Protein AF-A0A2G9TEL5-F1 (afdb_monomer_lite)

Secondary structure (DSSP, 8-state):
-HHHHHHHHHHTTTPPTT-HHHHHHHHHHHHHHHHHHHHHHHHH-HHHHHHHHHHHT-TTTS-HHHHHHHTHHHHTPPPPPHHHHHHHHHHHH---

pLDDT: mean 90.34, std 10.04, range [48.06, 98.25]

Foldseek 3Di:
DVVLVVQCCVQCPPPDPPDPSNVVSVLVSLLVSLVVLLVVLVVVDDVSLVVLCVQLVPPPPGPPSNNVSSCCSVVVPDDDDPVSVVVCCCVPVNDD

Sequence (96 aa):
VGNIVVDYKSSLRGLYDPSEEYNVAIKQCHKRSALRLLDLACANGGVFIKVGQHLSAMEYLIPEEYTSTLSVLTSKAPEATYDDVIYVVESQLGKK

Structure (mmCIF, N/CA/C/O backbone):
data_AF-A0A2G9TEL5-F1
#
_entry.id   AF-A0A2G9TEL5-F1
#
loop_
_atom_site.group_PDB
_atom_site.id
_atom_site.type_symbol
_atom_site.label_atom_id
_atom_site.label_alt_id
_atom_site.label_comp_id
_atom_site.label_asym_id
_atom_site.label_entity_id
_atom_site.label_seq_id
_atom_site.pdbx_PDB_ins_code
_atom_site.Cartn_x
_atom_site.Cartn_y
_atom_site.Cartn_z
_atom_site.occupancy
_atom_site.B_iso_or_equiv
_atom_site.auth_seq_id
_atom_site.auth_comp_id
_atom_site.auth_asym_id
_atom_site.auth_atom_id
_atom_site.pdbx_PDB_model_num
ATOM 1 N N . VAL A 1 1 ? -8.504 -5.926 -7.942 1.00 64.44 1 VAL A N 1
ATOM 2 C CA . VAL A 1 1 ? -7.248 -6.724 -7.958 1.00 64.44 1 VAL A CA 1
ATOM 3 C C . VAL A 1 1 ? -6.698 -6.940 -9.370 1.00 64.44 1 VAL A C 1
ATOM 5 O O . VAL A 1 1 ? -5.544 -6.599 -9.584 1.00 64.44 1 VAL A O 1
ATOM 8 N N . GLY A 1 2 ? -7.483 -7.413 -10.353 1.00 83.62 2 GLY A N 1
ATOM 9 C CA . GLY A 1 2 ? -6.991 -7.661 -11.727 1.00 83.62 2 GLY A CA 1
ATOM 10 C C . GLY A 1 2 ? -6.254 -6.480 -12.383 1.00 83.62 2 GLY A C 1
ATOM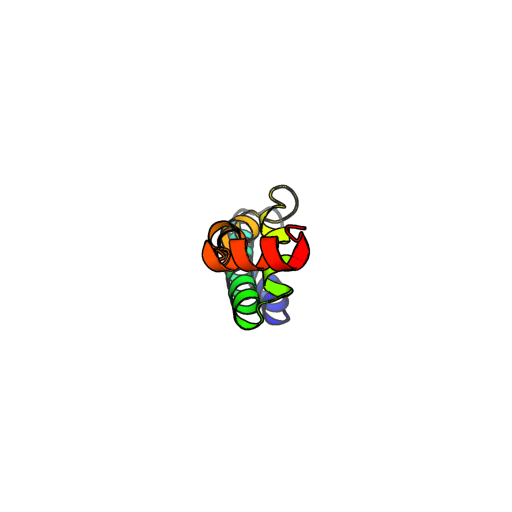 11 O O . GLY A 1 2 ? -5.187 -6.669 -12.959 1.00 83.62 2 GLY A O 1
ATOM 12 N N . ASN A 1 3 ? -6.745 -5.252 -12.188 1.00 87.12 3 ASN A N 1
ATOM 13 C CA . ASN A 1 3 ? -6.101 -4.039 -12.710 1.00 87.12 3 ASN A CA 1
ATOM 14 C C . ASN A 1 3 ? -4.696 -3.785 -12.138 1.00 87.12 3 ASN A C 1
ATOM 16 O O . ASN A 1 3 ? -3.864 -3.219 -12.833 1.00 87.12 3 ASN A O 1
ATOM 20 N N . ILE A 1 4 ? -4.413 -4.211 -10.899 1.00 91.25 4 ILE A N 1
ATOM 21 C CA . ILE A 1 4 ? -3.074 -4.086 -10.300 1.00 91.25 4 ILE A CA 1
ATOM 22 C C . ILE A 1 4 ? -2.106 -5.014 -11.034 1.0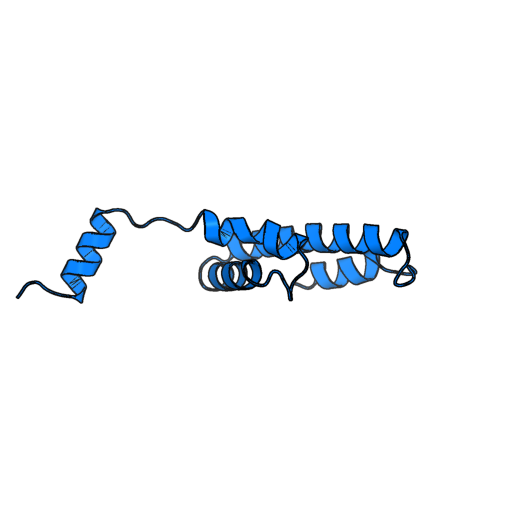0 91.25 4 ILE A C 1
ATOM 24 O O . ILE A 1 4 ? -1.057 -4.577 -11.490 1.00 91.25 4 ILE A O 1
ATOM 28 N N . VAL A 1 5 ? -2.488 -6.278 -11.228 1.00 92.88 5 VAL A N 1
ATOM 29 C CA . VAL A 1 5 ? -1.646 -7.266 -11.924 1.00 92.88 5 VAL A CA 1
ATOM 30 C C . VAL A 1 5 ? -1.343 -6.828 -13.358 1.00 92.88 5 VAL A C 1
ATOM 32 O O . VAL A 1 5 ? -0.210 -6.961 -13.818 1.00 92.88 5 VAL A O 1
ATOM 35 N N . VAL A 1 6 ? -2.344 -6.294 -14.064 1.00 95.06 6 VAL A N 1
ATOM 36 C CA . VAL A 1 6 ? -2.159 -5.761 -15.420 1.00 95.06 6 VAL A CA 1
ATOM 37 C C . VAL A 1 6 ? -1.205 -4.565 -15.417 1.00 95.06 6 VAL A C 1
ATOM 39 O O . VAL A 1 6 ? -0.316 -4.538 -16.261 1.00 95.06 6 VAL A O 1
ATOM 42 N N . ASP A 1 7 ? -1.327 -3.640 -14.458 1.00 95.31 7 ASP A N 1
ATOM 43 C CA . ASP A 1 7 ? -0.460 -2.454 -14.371 1.00 95.31 7 ASP A CA 1
ATOM 44 C C . ASP A 1 7 ? 1.015 -2.830 -14.184 1.00 95.31 7 ASP A C 1
ATOM 46 O O . ASP A 1 7 ? 1.873 -2.293 -14.878 1.00 95.31 7 ASP A O 1
ATOM 50 N N . TYR A 1 8 ? 1.321 -3.816 -13.334 1.00 95.81 8 TYR A N 1
ATOM 51 C CA . TYR A 1 8 ? 2.695 -4.318 -13.193 1.00 95.81 8 TYR A CA 1
ATOM 52 C C . TYR A 1 8 ? 3.206 -4.931 -14.495 1.00 95.81 8 TYR A C 1
ATOM 54 O O . TYR A 1 8 ? 4.305 -4.608 -14.944 1.00 95.81 8 TYR A O 1
ATOM 62 N N . LYS A 1 9 ? 2.397 -5.788 -15.130 1.00 94.88 9 LYS A N 1
ATOM 63 C CA . LYS A 1 9 ? 2.774 -6.432 -16.393 1.00 94.88 9 LYS A CA 1
ATOM 64 C C . LYS A 1 9 ? 3.027 -5.421 -17.502 1.00 94.88 9 LYS A C 1
ATOM 66 O O . LYS A 1 9 ? 3.935 -5.644 -18.290 1.00 94.88 9 LYS A O 1
ATOM 71 N N . SER A 1 10 ? 2.229 -4.358 -17.598 1.00 96.25 10 SER A N 1
ATOM 72 C CA . SER A 1 10 ? 2.409 -3.330 -18.624 1.00 96.25 10 SER A CA 1
ATOM 73 C C . SER A 1 10 ? 3.544 -2.369 -18.288 1.00 96.25 10 SER A C 1
ATOM 75 O O . SER A 1 10 ? 4.342 -2.068 -19.167 1.00 96.25 10 SER A O 1
ATOM 77 N N . SER A 1 11 ? 3.634 -1.913 -17.037 1.00 95.06 11 SER A N 1
ATOM 78 C CA . SER A 1 11 ? 4.595 -0.886 -16.611 1.00 95.06 11 SER A CA 1
ATOM 79 C C . SER A 1 11 ? 6.032 -1.383 -16.595 1.00 95.06 11 SER A C 1
ATOM 81 O O . SER A 1 11 ? 6.943 -0.599 -16.826 1.00 95.06 11 SER A O 1
ATOM 83 N N . LEU A 1 12 ? 6.238 -2.674 -16.332 1.00 96.31 12 LEU A N 1
ATOM 84 C CA . LEU A 1 12 ? 7.570 -3.277 -16.248 1.00 96.31 12 LEU A CA 1
ATOM 85 C C . LEU A 1 12 ? 7.952 -4.045 -17.519 1.00 96.31 12 LEU A C 1
ATOM 87 O O . LEU A 1 12 ? 9.000 -4.687 -17.577 1.00 96.31 12 LEU A O 1
ATOM 91 N N . ARG A 1 13 ? 7.100 -4.021 -18.553 1.00 95.94 13 ARG A N 1
ATOM 92 C CA . ARG A 1 13 ? 7.313 -4.817 -19.762 1.00 95.94 13 ARG A CA 1
ATOM 93 C C . ARG A 1 13 ? 8.573 -4.366 -20.494 1.00 95.94 13 ARG A C 1
ATOM 95 O O . ARG A 1 13 ? 8.637 -3.244 -20.981 1.00 95.94 13 ARG A O 1
ATOM 102 N N . GLY A 1 14 ? 9.517 -5.288 -20.662 1.00 94.81 14 GLY A N 1
ATOM 103 C CA . GLY A 1 14 ? 10.744 -5.034 -21.419 1.00 94.81 14 GLY A CA 1
ATOM 104 C C . GLY A 1 14 ? 11.776 -4.185 -20.675 1.00 94.81 14 GLY A C 1
ATOM 105 O O . GLY A 1 14 ? 12.776 -3.814 -21.279 1.00 94.81 14 GLY A O 1
ATOM 106 N N . LEU A 1 15 ? 11.555 -3.899 -19.389 1.00 95.25 15 LEU A N 1
ATOM 107 C CA . LEU A 1 15 ? 12.544 -3.265 -18.525 1.00 95.25 15 LEU A CA 1
ATOM 108 C C . LEU A 1 15 ? 13.408 -4.339 -17.855 1.00 95.25 15 LEU A C 1
ATOM 110 O O . LEU A 1 15 ? 12.915 -5.410 -17.498 1.00 95.25 15 LEU A O 1
ATOM 114 N N . TYR A 1 16 ? 14.699 -4.055 -17.702 1.00 92.31 16 TYR A N 1
ATOM 115 C CA . TYR A 1 16 ? 15.649 -4.950 -17.044 1.00 92.31 16 TYR A CA 1
ATOM 116 C C . TYR A 1 16 ? 15.716 -4.644 -15.545 1.00 92.31 16 TYR A C 1
ATOM 118 O O . TYR A 1 16 ? 15.828 -3.479 -15.173 1.00 92.31 16 TYR A O 1
ATOM 126 N N . ASP A 1 17 ? 15.675 -5.662 -14.690 1.00 90.25 17 ASP A N 1
ATOM 127 C CA . ASP A 1 17 ? 15.846 -5.518 -13.240 1.00 90.25 17 ASP A CA 1
ATOM 128 C C . ASP A 1 17 ? 17.300 -5.881 -12.854 1.00 90.25 17 ASP A C 1
ATOM 130 O O . ASP A 1 17 ? 17.710 -7.011 -13.151 1.00 90.25 17 ASP A O 1
ATOM 134 N N . PRO A 1 18 ? 18.109 -4.988 -12.234 1.00 85.50 18 PRO A N 1
ATOM 135 C CA . PRO A 1 18 ? 17.814 -3.606 -11.836 1.00 85.50 18 PRO A CA 1
ATOM 136 C C . PRO A 1 18 ? 18.413 -2.568 -12.810 1.00 85.50 18 PRO A C 1
ATOM 138 O O . PRO A 1 18 ? 19.622 -2.337 -12.828 1.00 85.50 18 PRO A O 1
ATOM 141 N N . SER A 1 19 ? 17.567 -1.908 -13.604 1.00 95.12 19 SER A N 1
ATOM 142 C CA . SER A 1 19 ? 17.890 -0.685 -14.367 1.00 95.12 19 SER A CA 1
ATOM 143 C C . SER A 1 19 ? 17.263 0.543 -13.707 1.00 95.12 19 SER A C 1
ATOM 145 O O . SER A 1 19 ? 16.298 0.424 -12.948 1.00 95.12 19 SER A O 1
ATOM 147 N N . GLU A 1 20 ? 17.783 1.736 -14.000 1.00 95.88 20 GLU A N 1
ATOM 148 C CA . GLU A 1 20 ? 17.215 2.980 -13.464 1.00 95.88 20 GLU A CA 1
ATOM 149 C C . GLU A 1 20 ? 15.776 3.184 -13.958 1.00 95.88 20 GLU A C 1
ATOM 151 O O . GLU A 1 20 ? 14.878 3.513 -13.183 1.00 95.88 20 GLU A O 1
ATOM 156 N N . GLU A 1 21 ? 15.516 2.878 -15.229 1.00 95.81 21 GLU A N 1
ATOM 157 C CA . GLU A 1 21 ? 14.186 2.935 -15.828 1.00 95.81 21 GLU A CA 1
ATOM 158 C C . GLU A 1 21 ? 13.215 1.969 -15.138 1.00 95.81 21 GLU A C 1
ATOM 160 O O . GLU A 1 21 ? 12.071 2.337 -14.858 1.00 95.81 21 GLU A O 1
ATOM 165 N N . TYR A 1 22 ? 13.671 0.753 -14.813 1.00 96.94 22 TYR A N 1
ATOM 166 C CA . TYR A 1 22 ? 12.888 -0.209 -14.037 1.00 96.94 22 TYR A CA 1
ATOM 167 C C . TYR A 1 22 ? 12.573 0.315 -12.638 1.00 96.94 22 TYR A C 1
ATOM 169 O O . TYR A 1 22 ? 11.416 0.270 -12.223 1.00 96.94 22 TYR A O 1
ATOM 177 N N . ASN A 1 23 ? 13.568 0.863 -11.936 1.00 96.31 23 ASN A N 1
ATOM 178 C CA . ASN A 1 23 ? 13.401 1.402 -10.587 1.00 96.31 23 ASN A CA 1
ATOM 179 C C . ASN A 1 23 ? 12.395 2.559 -10.549 1.00 96.31 23 ASN A C 1
ATOM 181 O O . ASN A 1 23 ? 11.558 2.638 -9.648 1.00 96.31 23 ASN A O 1
ATOM 185 N N . VAL A 1 24 ? 12.424 3.445 -11.543 1.00 96.69 24 VAL A N 1
ATOM 186 C CA . VAL A 1 24 ? 11.430 4.516 -11.660 1.00 96.69 24 VAL A CA 1
ATOM 187 C C . VAL A 1 24 ? 10.045 3.935 -11.958 1.00 96.69 24 VAL A C 1
ATOM 189 O O . VAL A 1 24 ? 9.066 4.289 -11.292 1.00 96.69 24 VAL A O 1
ATOM 192 N N . ALA A 1 25 ? 9.946 3.019 -12.924 1.00 97.38 25 ALA A N 1
ATOM 193 C CA . ALA A 1 25 ? 8.674 2.430 -13.333 1.00 97.38 25 ALA A CA 1
ATOM 194 C C . ALA A 1 25 ? 8.006 1.626 -12.205 1.00 97.38 25 ALA A C 1
ATOM 196 O O . ALA A 1 25 ? 6.792 1.739 -12.001 1.00 97.38 25 ALA A O 1
ATOM 197 N N . ILE A 1 26 ? 8.780 0.849 -11.441 1.00 97.25 26 ILE A N 1
ATOM 198 C CA . ILE A 1 26 ? 8.256 0.012 -10.360 1.00 97.25 26 ILE A CA 1
ATOM 199 C C . ILE A 1 26 ? 7.735 0.850 -9.193 1.00 97.25 26 ILE A C 1
ATOM 201 O O . ILE A 1 26 ? 6.613 0.603 -8.751 1.00 97.25 26 ILE A O 1
ATOM 205 N N . LYS A 1 27 ? 8.444 1.912 -8.783 1.00 97.44 27 LYS A N 1
ATOM 206 C CA . LYS A 1 27 ? 7.975 2.848 -7.744 1.00 97.44 27 LYS A CA 1
ATOM 207 C C . LYS A 1 27 ? 6.664 3.526 -8.138 1.00 97.44 27 LYS A C 1
ATOM 209 O O . LYS A 1 27 ? 5.699 3.562 -7.372 1.00 97.44 27 LYS A O 1
ATOM 214 N N . GLN A 1 28 ? 6.567 4.001 -9.381 1.00 97.75 28 GLN A N 1
ATOM 215 C CA . GLN A 1 28 ? 5.325 4.590 -9.891 1.00 97.75 28 GLN A CA 1
ATOM 216 C C . GLN A 1 28 ? 4.176 3.570 -9.934 1.00 97.75 28 GLN A C 1
ATOM 218 O O . GLN A 1 28 ? 3.037 3.896 -9.585 1.00 97.75 28 GLN A O 1
ATOM 223 N N . CYS A 1 29 ? 4.463 2.331 -10.342 1.00 97.81 29 CYS A N 1
ATOM 224 C CA . CYS A 1 29 ? 3.485 1.247 -10.370 1.00 97.81 29 CYS A CA 1
ATOM 225 C C . CYS A 1 29 ? 3.000 0.877 -8.959 1.00 97.81 29 CYS A C 1
ATOM 227 O O . CYS A 1 29 ? 1.791 0.726 -8.746 1.00 97.81 29 CYS A O 1
ATOM 229 N N . HIS A 1 30 ? 3.912 0.795 -7.983 1.00 97.81 30 HIS A N 1
ATOM 230 C CA . HIS A 1 30 ? 3.584 0.609 -6.571 1.00 97.81 30 HIS A CA 1
ATOM 231 C C . HIS A 1 30 ? 2.645 1.709 -6.083 1.00 97.81 30 HIS A C 1
ATOM 233 O O . HIS A 1 30 ? 1.569 1.402 -5.573 1.00 97.81 30 HIS A O 1
ATOM 239 N N . LYS A 1 31 ? 2.976 2.984 -6.330 1.00 98.25 31 LYS A N 1
ATOM 240 C CA . LYS A 1 31 ? 2.155 4.116 -5.879 1.00 98.25 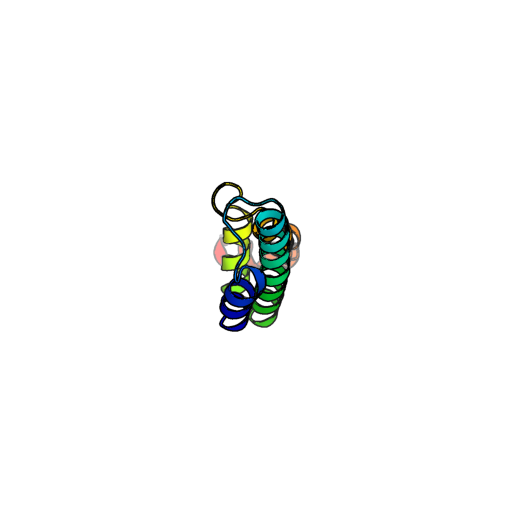31 LYS A CA 1
ATOM 241 C C . LYS A 1 31 ? 0.736 4.088 -6.442 1.00 98.25 31 LYS A C 1
ATOM 243 O O . LYS A 1 31 ? -0.226 4.226 -5.686 1.00 98.25 31 LYS A O 1
ATOM 248 N N . ARG A 1 32 ? 0.574 3.873 -7.753 1.00 98.00 32 ARG A N 1
ATOM 249 C CA . ARG A 1 32 ? -0.763 3.771 -8.374 1.00 98.00 32 ARG A CA 1
ATOM 250 C C . ARG A 1 32 ? -1.554 2.588 -7.829 1.00 98.00 32 ARG A C 1
ATOM 252 O O . ARG A 1 32 ? -2.758 2.692 -7.609 1.00 98.00 32 ARG A O 1
ATOM 259 N N . SER A 1 33 ? -0.888 1.459 -7.620 1.00 97.75 33 SER A N 1
ATOM 260 C CA . SER A 1 33 ? -1.532 0.248 -7.117 1.00 97.75 33 SER A CA 1
ATOM 261 C C . SER A 1 33 ? -1.935 0.376 -5.646 1.00 97.75 33 SER A C 1
ATOM 263 O O . SER A 1 33 ? -3.025 -0.065 -5.285 1.00 97.75 33 SER A O 1
ATOM 265 N N . ALA A 1 34 ? -1.126 1.056 -4.833 1.00 97.31 34 ALA A N 1
ATOM 266 C CA . ALA A 1 34 ? -1.440 1.393 -3.451 1.00 97.31 34 ALA A CA 1
ATOM 267 C C . ALA A 1 34 ? -2.676 2.296 -3.340 1.00 97.31 34 ALA A C 1
ATOM 269 O O . ALA A 1 34 ? -3.555 2.025 -2.528 1.00 97.31 34 ALA A O 1
ATOM 270 N N . LEU A 1 35 ? -2.790 3.316 -4.201 1.00 97.31 35 LEU A N 1
ATOM 271 C CA . LEU A 1 35 ? -3.973 4.183 -4.260 1.00 97.31 35 LEU A CA 1
ATOM 272 C C . LEU A 1 35 ? -5.238 3.395 -4.626 1.00 97.31 35 LEU A C 1
ATOM 274 O O . LEU A 1 35 ? -6.249 3.499 -3.943 1.00 97.31 35 LEU A O 1
ATOM 278 N N . ARG A 1 36 ? -5.168 2.518 -5.635 1.00 96.75 36 ARG A N 1
ATOM 279 C CA . ARG A 1 36 ? -6.308 1.653 -5.995 1.00 96.75 36 ARG A CA 1
ATOM 280 C C . ARG A 1 36 ? -6.702 0.700 -4.867 1.00 96.75 36 ARG A C 1
ATOM 282 O O . ARG A 1 36 ? -7.879 0.376 -4.724 1.00 96.75 36 ARG A O 1
ATOM 289 N N . LEU A 1 37 ? -5.725 0.193 -4.115 1.00 95.56 37 LEU A N 1
ATOM 290 C CA . LEU A 1 37 ? -5.986 -0.670 -2.966 1.00 95.56 37 LEU A CA 1
ATOM 291 C C . LEU A 1 37 ? -6.641 0.113 -1.824 1.00 95.56 37 LEU A C 1
ATOM 293 O O . LEU A 1 37 ? -7.578 -0.399 -1.220 1.00 95.56 37 LEU A O 1
ATOM 297 N N . LEU A 1 38 ? -6.194 1.346 -1.576 1.00 95.69 38 LEU A N 1
ATOM 298 C CA . LEU A 1 38 ? -6.824 2.263 -0.631 1.00 95.69 38 LEU A CA 1
ATOM 299 C C . LEU A 1 38 ? -8.285 2.530 -1.013 1.00 95.69 38 LEU A C 1
ATOM 301 O O . LEU A 1 38 ? -9.165 2.327 -0.183 1.00 95.69 38 LEU A O 1
ATOM 305 N N . ASP A 1 39 ? -8.555 2.897 -2.268 1.00 95.50 39 ASP A N 1
ATOM 306 C CA . ASP A 1 39 ? -9.918 3.146 -2.755 1.00 95.50 39 ASP A CA 1
ATOM 307 C C . ASP A 1 39 ? -10.811 1.913 -2.578 1.00 95.50 39 ASP A C 1
ATOM 309 O O . ASP A 1 39 ? -11.946 2.012 -2.112 1.00 95.50 39 ASP A O 1
ATOM 313 N N . LEU A 1 40 ? -10.281 0.728 -2.897 1.00 94.06 40 LEU A N 1
ATOM 314 C CA . LEU A 1 40 ? -10.986 -0.535 -2.701 1.00 94.06 40 LEU A CA 1
ATOM 315 C C . LEU A 1 40 ? -11.257 -0.800 -1.216 1.00 94.06 40 LEU A C 1
ATOM 317 O O . LEU A 1 40 ? -12.354 -1.238 -0.871 1.00 94.06 40 LEU A O 1
ATOM 321 N N . ALA A 1 41 ? -10.294 -0.526 -0.336 1.00 94.44 41 ALA A N 1
ATOM 322 C CA . ALA A 1 41 ? -10.473 -0.697 1.099 1.00 94.44 41 ALA A CA 1
ATOM 323 C C . ALA A 1 41 ? -11.528 0.258 1.666 1.00 94.44 41 ALA A C 1
ATOM 325 O O . ALA A 1 41 ? -12.407 -0.181 2.406 1.00 94.44 41 ALA A O 1
ATOM 326 N N . CYS A 1 42 ? -11.498 1.528 1.262 1.00 92.81 42 CYS A N 1
ATOM 327 C CA . CYS A 1 42 ? -12.491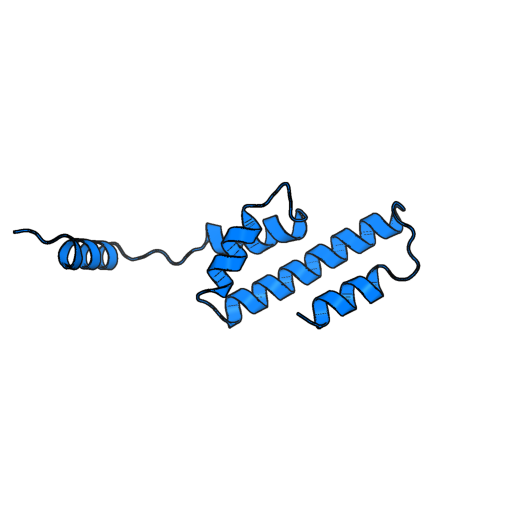 2.533 1.633 1.00 92.81 42 CYS A CA 1
ATOM 328 C C . CYS A 1 42 ? -13.893 2.174 1.127 1.00 92.81 42 CYS A C 1
ATOM 330 O O . CYS A 1 42 ? -14.851 2.247 1.889 1.00 92.81 42 CYS A O 1
ATOM 332 N N . ALA A 1 43 ? -14.015 1.735 -0.128 1.00 93.81 43 ALA A N 1
ATOM 333 C CA . ALA A 1 43 ? -15.303 1.387 -0.725 1.00 93.81 43 ALA A CA 1
ATOM 334 C C . ALA A 1 43 ? -15.961 0.157 -0.076 1.00 93.81 43 ALA A C 1
ATOM 336 O O . ALA A 1 43 ? -17.185 0.087 -0.012 1.00 93.81 43 ALA A O 1
ATOM 337 N N . ASN A 1 44 ? -15.170 -0.814 0.397 1.00 93.06 44 ASN A N 1
ATOM 338 C CA . ASN A 1 44 ? -15.695 -2.036 1.019 1.00 93.06 44 ASN A CA 1
ATOM 339 C C . ASN A 1 44 ? -15.784 -1.954 2.553 1.00 93.06 44 ASN A C 1
ATOM 341 O O . ASN A 1 44 ? -16.539 -2.712 3.161 1.00 93.06 44 ASN A O 1
ATOM 345 N N . GLY A 1 45 ? -15.029 -1.056 3.192 1.00 91.75 45 GLY A N 1
ATOM 346 C CA . GLY A 1 45 ? -15.043 -0.880 4.641 1.00 91.75 45 GLY A CA 1
ATOM 347 C C . GLY A 1 45 ? -14.619 -2.136 5.420 1.00 91.75 45 GLY A C 1
ATOM 348 O O . GLY A 1 45 ? -13.963 -3.046 4.904 1.00 91.75 45 GLY A O 1
ATOM 349 N N . GLY A 1 46 ? -14.993 -2.185 6.702 1.00 92.12 46 GLY A N 1
ATOM 350 C CA . GLY A 1 46 ? -14.917 -3.386 7.542 1.00 92.12 46 GLY A CA 1
ATOM 351 C C . GLY A 1 46 ? -13.565 -4.108 7.504 1.00 92.12 46 GLY A C 1
ATOM 352 O O . GLY A 1 46 ? -12.527 -3.549 7.858 1.00 92.12 46 GLY A O 1
ATOM 353 N N . VAL A 1 47 ? -13.578 -5.377 7.086 1.00 94.12 47 VAL A N 1
ATOM 354 C CA . VAL A 1 47 ? -12.372 -6.223 7.011 1.00 94.12 47 VAL A CA 1
ATOM 355 C C . VAL A 1 47 ? -11.310 -5.635 6.079 1.00 94.12 47 VAL A C 1
ATOM 357 O O . VAL A 1 47 ? -10.124 -5.762 6.368 1.00 94.12 47 VAL A O 1
ATOM 360 N N . PHE A 1 48 ? -11.693 -4.946 5.004 1.00 94.00 48 PHE A N 1
ATOM 361 C CA . PHE A 1 48 ? -10.724 -4.385 4.065 1.00 94.00 48 PHE A CA 1
ATOM 362 C C . PHE A 1 48 ? -9.933 -3.222 4.668 1.00 94.00 48 PHE A C 1
ATOM 364 O O . PHE A 1 48 ? -8.734 -3.112 4.417 1.00 94.00 48 PHE A O 1
ATOM 371 N N . ILE A 1 49 ? -10.565 -2.413 5.525 1.00 93.81 49 ILE A N 1
ATOM 372 C CA . ILE A 1 49 ? -9.870 -1.376 6.300 1.00 93.81 49 ILE A CA 1
ATOM 373 C C . ILE A 1 49 ? -8.835 -2.026 7.219 1.00 93.81 49 ILE A C 1
ATOM 375 O O . ILE A 1 49 ? -7.684 -1.603 7.228 1.00 93.81 49 ILE A O 1
ATOM 379 N N . LYS A 1 50 ? -9.199 -3.111 7.915 1.00 93.00 50 LYS A N 1
ATOM 380 C CA . LYS A 1 50 ? -8.280 -3.845 8.806 1.00 93.00 50 LYS A CA 1
ATOM 381 C C . LYS A 1 50 ? -7.084 -4.435 8.059 1.00 93.00 50 LYS A C 1
ATOM 383 O O . LYS A 1 50 ? -5.956 -4.353 8.535 1.00 93.00 50 LYS A O 1
ATOM 388 N N . VAL A 1 51 ? -7.316 -5.007 6.876 1.00 94.56 51 VAL A N 1
ATOM 389 C CA . VAL A 1 51 ? -6.232 -5.503 6.016 1.00 94.56 51 VAL A CA 1
ATOM 390 C C . VAL A 1 51 ? -5.319 -4.353 5.595 1.00 94.56 51 VAL A C 1
ATOM 392 O O . VAL A 1 51 ? -4.104 -4.470 5.720 1.00 94.56 51 VAL A O 1
ATOM 395 N N . GLY A 1 52 ? -5.883 -3.225 5.155 1.00 94.44 52 GLY A N 1
ATOM 396 C CA . GLY A 1 52 ? -5.105 -2.039 4.797 1.00 94.44 52 GLY A CA 1
ATOM 397 C C . GLY A 1 52 ? -4.275 -1.494 5.964 1.00 94.44 52 GLY A C 1
ATOM 398 O O . GLY A 1 52 ? -3.106 -1.165 5.779 1.00 94.44 52 GLY A O 1
ATOM 399 N N . GLN A 1 53 ? -4.833 -1.491 7.177 1.00 94.00 53 GLN A N 1
ATOM 400 C CA . GLN A 1 53 ? -4.112 -1.128 8.397 1.00 94.00 53 GLN A CA 1
ATOM 401 C C . GLN A 1 53 ? -2.927 -2.061 8.655 1.00 94.00 53 GLN A C 1
ATOM 403 O O . GLN A 1 53 ? -1.816 -1.587 8.884 1.00 94.00 53 GLN A O 1
ATOM 408 N N . HIS A 1 54 ? -3.134 -3.377 8.559 1.00 94.38 54 HIS A N 1
ATOM 409 C CA . HIS A 1 54 ? -2.062 -4.350 8.756 1.00 94.38 54 HIS A CA 1
ATOM 410 C C . HIS A 1 54 ? -0.938 -4.193 7.723 1.00 94.38 54 HIS A C 1
ATOM 412 O O . HIS A 1 54 ? 0.232 -4.175 8.094 1.00 94.38 54 HIS A O 1
ATOM 418 N N . LEU A 1 55 ? -1.290 -3.995 6.448 1.00 94.75 55 LEU A N 1
ATOM 419 C CA . LEU A 1 55 ? -0.325 -3.742 5.375 1.00 94.75 55 LEU A CA 1
ATOM 420 C C . LEU A 1 55 ? 0.468 -2.451 5.603 1.00 94.75 55 LEU A C 1
ATOM 422 O O . LEU A 1 55 ? 1.660 -2.419 5.313 1.00 94.75 55 LEU A O 1
ATOM 426 N N . SER A 1 56 ? -0.162 -1.403 6.147 1.00 94.12 56 SER A N 1
ATOM 427 C CA . SER A 1 56 ? 0.521 -0.134 6.426 1.00 94.12 56 SER A CA 1
ATOM 428 C C . SER A 1 56 ? 1.640 -0.243 7.469 1.00 94.12 56 SER A C 1
ATOM 430 O O . SER A 1 56 ? 2.580 0.538 7.417 1.00 94.12 56 SER A O 1
ATOM 432 N N . ALA A 1 57 ? 1.585 -1.238 8.360 1.00 91.81 57 ALA A N 1
ATOM 433 C CA . ALA A 1 57 ? 2.577 -1.455 9.416 1.00 91.81 57 ALA A CA 1
ATOM 434 C C . ALA A 1 57 ? 3.777 -2.333 8.989 1.00 91.81 57 ALA A C 1
ATOM 436 O O . ALA A 1 57 ? 4.679 -2.577 9.787 1.00 91.81 57 ALA A O 1
ATOM 437 N N . MET A 1 58 ? 3.797 -2.844 7.752 1.00 93.25 58 MET A N 1
ATOM 438 C CA . MET A 1 58 ? 4.800 -3.798 7.252 1.00 93.25 58 MET A CA 1
ATOM 439 C C . MET A 1 58 ? 5.951 -3.121 6.482 1.00 93.25 58 MET A C 1
ATOM 441 O O . MET A 1 58 ? 6.295 -3.551 5.382 1.00 93.25 58 MET A O 1
ATOM 445 N N . GLU A 1 59 ? 6.561 -2.077 7.051 1.00 83.50 59 GLU A N 1
ATOM 446 C CA . GLU A 1 59 ? 7.563 -1.210 6.387 1.00 83.50 59 GLU A CA 1
ATOM 447 C C . GLU A 1 59 ? 8.766 -1.947 5.769 1.00 83.50 59 GLU A C 1
ATOM 449 O O . GLU A 1 59 ? 9.306 -1.501 4.763 1.00 83.50 59 GLU A O 1
ATOM 454 N N . TYR A 1 60 ? 9.165 -3.097 6.322 1.00 85.25 60 TYR A N 1
ATOM 455 C CA . TYR A 1 60 ? 10.305 -3.883 5.823 1.00 85.25 60 TYR A CA 1
ATOM 456 C C . TYR A 1 60 ? 9.932 -4.994 4.831 1.00 85.25 60 TYR A C 1
ATOM 458 O O . TYR A 1 60 ? 10.817 -5.630 4.264 1.00 85.25 60 TYR A O 1
ATOM 466 N N . LEU A 1 61 ? 8.639 -5.274 4.651 1.00 91.38 61 LEU A N 1
ATOM 467 C CA . LEU A 1 61 ? 8.150 -6.369 3.803 1.00 91.38 61 LEU A CA 1
ATOM 468 C C . LEU A 1 61 ? 7.410 -5.852 2.568 1.00 91.38 61 LEU A C 1
ATOM 470 O O . LEU A 1 61 ? 7.425 -6.488 1.515 1.00 91.38 61 LEU A O 1
ATOM 474 N N . ILE A 1 62 ? 6.739 -4.714 2.710 1.00 95.06 62 ILE A N 1
ATOM 475 C CA . ILE A 1 62 ? 5.878 -4.124 1.695 1.00 95.06 62 ILE A CA 1
ATOM 476 C C . ILE A 1 62 ? 6.536 -2.833 1.189 1.00 95.06 62 ILE A C 1
ATOM 478 O O . ILE A 1 62 ? 7.080 -2.089 2.002 1.00 95.06 62 ILE A O 1
ATOM 482 N N . PRO A 1 63 ? 6.483 -2.533 -0.125 1.00 96.06 63 PRO A N 1
ATOM 483 C CA . PRO A 1 63 ? 7.085 -1.315 -0.656 1.00 96.06 63 PRO A CA 1
ATOM 484 C C . PRO A 1 63 ? 6.562 -0.052 0.034 1.00 96.06 63 PRO A C 1
ATOM 486 O O . PRO A 1 63 ? 5.368 0.050 0.336 1.00 96.06 63 PRO A O 1
ATOM 489 N N . GLU A 1 64 ? 7.445 0.927 0.226 1.00 96.88 64 GLU A N 1
ATOM 490 C CA . GLU A 1 64 ? 7.149 2.180 0.928 1.00 96.88 64 GLU A CA 1
ATOM 491 C C . GLU A 1 64 ? 5.931 2.905 0.337 1.00 96.88 64 GLU A C 1
ATOM 493 O O . GLU A 1 64 ? 5.121 3.489 1.057 1.00 96.88 64 GLU A O 1
ATOM 498 N N . GLU A 1 65 ? 5.724 2.838 -0.979 1.00 98.00 65 GLU A N 1
ATOM 499 C CA . GLU A 1 65 ? 4.576 3.475 -1.616 1.00 98.00 65 GLU A CA 1
ATOM 500 C C . GLU A 1 65 ? 3.242 2.876 -1.155 1.00 98.00 65 GLU A C 1
ATOM 502 O O . GLU A 1 65 ? 2.239 3.591 -1.128 1.00 98.00 65 GLU A O 1
ATOM 507 N N . TYR A 1 66 ? 3.210 1.597 -0.776 1.00 97.25 66 TYR A N 1
ATOM 508 C CA . TYR A 1 66 ? 2.034 0.963 -0.183 1.00 97.25 66 TYR A CA 1
ATOM 509 C C . TYR A 1 66 ? 1.879 1.321 1.287 1.00 97.25 66 TYR A C 1
ATOM 511 O O . TYR A 1 66 ? 0.785 1.726 1.681 1.00 97.25 66 TYR A O 1
ATOM 519 N N . THR A 1 67 ? 2.940 1.202 2.087 1.00 96.69 67 THR A N 1
ATOM 520 C CA . THR A 1 67 ? 2.850 1.458 3.531 1.00 96.69 67 THR A CA 1
ATOM 521 C C . THR A 1 67 ? 2.487 2.914 3.813 1.00 96.69 67 THR A C 1
ATOM 523 O O . THR A 1 67 ? 1.507 3.181 4.511 1.00 96.69 67 THR A O 1
ATOM 526 N N . SER A 1 68 ? 3.160 3.858 3.147 1.00 96.06 68 SER A N 1
ATOM 527 C CA . SER A 1 68 ? 2.867 5.293 3.243 1.00 96.06 68 SER A CA 1
ATOM 528 C C . SER A 1 68 ? 1.443 5.635 2.798 1.00 96.06 68 SER A C 1
ATOM 530 O O . SER A 1 68 ? 0.754 6.400 3.469 1.00 96.06 68 SER A O 1
ATOM 532 N N . THR A 1 69 ? 0.956 5.054 1.698 1.00 96.75 69 THR A N 1
ATOM 533 C CA . THR A 1 69 ? -0.391 5.347 1.180 1.00 96.75 69 THR A CA 1
ATOM 534 C C . THR A 1 69 ? -1.487 4.771 2.074 1.00 96.75 69 THR A C 1
ATOM 536 O O . THR A 1 69 ? -2.495 5.434 2.308 1.00 96.75 69 THR A O 1
ATOM 539 N N . LEU A 1 70 ? -1.304 3.553 2.590 1.00 95.81 70 LEU A N 1
ATOM 540 C CA . LEU A 1 70 ? -2.296 2.886 3.434 1.00 95.81 70 LEU A CA 1
ATOM 541 C C . LEU A 1 70 ? -2.283 3.383 4.885 1.00 95.81 70 LEU A C 1
ATOM 543 O O . LEU A 1 70 ? -3.262 3.164 5.594 1.00 95.81 70 LEU A O 1
ATOM 547 N N . SER A 1 71 ? -1.241 4.103 5.316 1.00 94.19 71 SER A N 1
ATOM 548 C CA . SER A 1 71 ? -1.152 4.711 6.656 1.00 94.19 71 SER A CA 1
ATOM 549 C C . SER A 1 71 ? -2.318 5.654 6.992 1.00 94.19 71 SER A C 1
ATOM 551 O O . SER A 1 71 ? -2.629 5.895 8.159 1.00 94.19 71 SER A O 1
ATOM 553 N N . VAL A 1 72 ? -3.037 6.171 5.990 1.00 92.88 72 VAL A N 1
ATOM 554 C CA . VAL A 1 72 ? -4.258 6.959 6.223 1.00 92.88 72 VAL A CA 1
ATOM 555 C C . VAL A 1 72 ? -5.354 6.139 6.917 1.00 92.88 72 VAL A C 1
ATOM 557 O O . VAL A 1 72 ? -6.149 6.687 7.675 1.00 92.88 72 VAL A O 1
ATOM 560 N N . LEU A 1 73 ? -5.371 4.817 6.710 1.00 91.44 73 LEU A N 1
ATOM 561 C CA . LEU A 1 73 ? -6.342 3.902 7.314 1.00 91.44 73 LEU A CA 1
ATOM 562 C C . LEU A 1 73 ? -6.070 3.647 8.802 1.00 91.44 73 LEU A C 1
ATOM 564 O O . LEU A 1 73 ? -6.979 3.222 9.516 1.00 91.44 73 LEU A O 1
ATOM 568 N N . THR A 1 74 ? -4.841 3.881 9.271 1.00 84.44 74 THR A N 1
ATOM 569 C CA . THR A 1 74 ? -4.458 3.777 10.689 1.00 84.44 74 THR A CA 1
ATOM 570 C C . THR A 1 74 ? -4.506 5.129 11.388 1.00 84.44 74 THR A C 1
ATOM 572 O O . THR A 1 74 ? -5.018 5.222 12.497 1.00 84.44 74 THR A O 1
ATOM 575 N N . SER A 1 75 ? -4.023 6.185 10.732 1.00 73.69 75 SER A N 1
ATOM 576 C CA . SER A 1 75 ? -3.926 7.535 11.309 1.00 73.69 75 SER A CA 1
ATOM 577 C C . SER A 1 75 ? -5.258 8.284 11.413 1.00 73.69 75 SER A C 1
ATOM 579 O O . SER A 1 75 ? -5.354 9.228 12.190 1.00 73.69 75 SER A O 1
ATOM 581 N N . LYS A 1 76 ? -6.283 7.882 10.650 1.00 62.56 76 LYS A N 1
ATOM 582 C CA . LYS A 1 76 ? -7.628 8.487 10.662 1.00 62.56 76 LYS A CA 1
ATOM 583 C C . LYS A 1 76 ? -8.730 7.461 10.929 1.00 62.56 76 LYS A C 1
ATOM 585 O O . LYS A 1 76 ? -9.797 7.523 10.317 1.00 62.56 76 LYS A O 1
ATOM 590 N N . ALA A 1 77 ? -8.461 6.470 11.779 1.00 59.41 77 ALA A N 1
ATOM 591 C CA . ALA A 1 77 ? -9.502 5.532 12.183 1.00 59.41 77 ALA A CA 1
ATOM 592 C C . ALA A 1 77 ? -10.681 6.302 12.821 1.00 59.41 77 ALA A C 1
ATOM 594 O O . ALA A 1 77 ? -10.432 7.277 13.530 1.00 59.41 77 ALA A O 1
ATOM 595 N N . PRO A 1 78 ? -11.946 5.904 12.577 1.00 58.41 78 PRO A N 1
ATOM 596 C CA . PRO A 1 78 ? -13.093 6.519 13.233 1.00 58.41 78 PRO A CA 1
ATOM 597 C C . PRO A 1 78 ? -12.910 6.471 14.750 1.00 58.41 78 PRO A C 1
ATOM 599 O O . PRO A 1 78 ? -12.764 5.391 15.326 1.00 58.41 78 PRO A O 1
ATOM 602 N N . GLU A 1 79 ? -12.893 7.638 15.381 1.00 68.88 79 GLU A N 1
ATOM 603 C CA . GLU A 1 79 ? -12.842 7.750 16.832 1.00 68.88 79 GLU A CA 1
ATOM 604 C C . GLU A 1 79 ? -14.249 7.516 17.386 1.00 68.88 79 GLU A C 1
ATOM 606 O O . GLU A 1 79 ? -15.222 8.107 16.913 1.00 68.88 79 GLU A O 1
ATOM 611 N N . ALA A 1 80 ? -14.367 6.627 18.372 1.00 74.12 80 ALA A N 1
ATOM 612 C CA . ALA A 1 80 ? -15.595 6.514 19.146 1.00 74.12 80 ALA A CA 1
ATOM 613 C C . ALA A 1 80 ? -15.774 7.794 19.970 1.00 74.12 80 ALA A C 1
ATOM 615 O O . ALA A 1 80 ? -14.797 8.323 20.510 1.00 74.12 80 ALA A O 1
ATOM 616 N N . THR A 1 81 ? -17.006 8.290 20.090 1.00 86.38 81 THR A N 1
ATOM 617 C CA . THR A 1 81 ? -17.250 9.416 20.993 1.00 86.38 81 THR A CA 1
ATOM 618 C C . THR A 1 81 ? -17.039 8.977 22.441 1.00 86.38 81 THR A C 1
ATOM 620 O O . THR A 1 81 ? -17.112 7.791 22.770 1.00 86.38 81 THR A O 1
ATOM 623 N N . TYR A 1 82 ? -16.782 9.933 23.334 1.00 88.44 82 TYR A N 1
ATOM 624 C CA . TYR A 1 82 ? -16.664 9.635 24.762 1.00 88.44 82 TYR A CA 1
ATOM 625 C C . TYR A 1 82 ? -17.914 8.917 25.304 1.00 88.44 82 TYR A C 1
ATOM 627 O O . TYR A 1 82 ? -17.788 7.974 26.085 1.00 88.44 82 TYR A O 1
ATOM 635 N N . ASP A 1 83 ? -19.099 9.299 24.820 1.00 92.25 83 ASP A N 1
ATOM 636 C CA . ASP A 1 83 ? -20.373 8.682 25.196 1.00 92.25 83 ASP A CA 1
ATOM 637 C C . ASP A 1 83 ? -20.478 7.231 24.705 1.00 92.25 83 ASP A C 1
ATOM 639 O O . ASP A 1 83 ? -20.900 6.357 25.464 1.00 92.25 83 ASP A O 1
ATOM 643 N N . ASP A 1 84 ? -20.021 6.940 23.480 1.00 88.56 84 ASP A N 1
ATOM 644 C CA . ASP A 1 84 ? -19.961 5.566 22.959 1.00 88.56 84 ASP A CA 1
ATOM 645 C C . ASP A 1 84 ? -19.028 4.693 23.807 1.00 88.56 84 ASP A C 1
ATOM 647 O O . ASP A 1 84 ? -19.339 3.537 24.107 1.00 88.56 84 ASP A O 1
ATOM 651 N N . VAL A 1 85 ? -17.887 5.249 24.230 1.00 88.62 85 VAL A N 1
ATOM 652 C CA . VAL A 1 85 ? -16.929 4.550 25.096 1.00 88.62 85 VAL A CA 1
ATOM 653 C C . VAL A 1 85 ? -17.546 4.261 26.464 1.00 88.62 85 VAL A C 1
ATOM 655 O O . VAL A 1 85 ? -17.450 3.124 26.929 1.00 88.62 85 VAL A O 1
ATOM 658 N N . ILE A 1 86 ? -18.210 5.240 27.095 1.00 90.31 86 ILE A N 1
ATOM 659 C CA . ILE A 1 86 ? -18.928 5.032 28.365 1.00 90.31 86 ILE A CA 1
ATOM 660 C C . ILE A 1 86 ? -19.981 3.940 28.202 1.00 90.31 86 ILE A C 1
ATOM 662 O O . ILE A 1 86 ? -19.994 2.996 28.990 1.00 90.31 86 ILE A O 1
ATOM 666 N N . TYR A 1 87 ? -20.823 4.028 27.171 1.00 90.75 87 TYR A N 1
ATOM 667 C CA . TYR A 1 87 ? -21.883 3.056 26.928 1.00 90.75 87 TYR A CA 1
ATOM 668 C C . TYR A 1 87 ? -21.335 1.628 26.800 1.00 90.75 87 TYR A C 1
ATOM 670 O O . TYR A 1 87 ? -21.851 0.696 27.425 1.00 90.75 87 TYR A O 1
ATOM 678 N N . VAL A 1 88 ? -20.266 1.432 26.023 1.00 89.75 88 VAL A N 1
ATOM 679 C CA . VAL A 1 88 ? -19.637 0.113 25.856 1.00 89.75 88 VAL A CA 1
ATOM 680 C C . VAL A 1 88 ? -19.026 -0.375 27.171 1.00 89.75 88 VAL A C 1
ATOM 682 O O . VAL A 1 88 ? -19.224 -1.530 27.541 1.00 89.75 88 VAL A O 1
ATOM 685 N N . VAL A 1 89 ? -18.324 0.488 27.908 1.00 90.06 89 VAL A N 1
ATOM 686 C CA . VAL A 1 89 ? -17.717 0.129 29.199 1.00 90.06 89 VAL A CA 1
ATOM 687 C C . VAL A 1 89 ? -18.785 -0.255 30.225 1.00 90.06 89 VAL A C 1
ATOM 689 O O . VAL A 1 89 ? -18.670 -1.303 30.857 1.00 90.06 89 VAL A O 1
ATOM 692 N N . GLU A 1 90 ? -19.844 0.539 30.375 1.00 91.12 90 GLU A N 1
ATOM 693 C CA . GLU A 1 90 ? -20.919 0.268 31.333 1.00 91.12 90 GLU A CA 1
ATOM 694 C C . GLU A 1 90 ? -21.729 -0.979 30.957 1.00 91.12 90 GLU A C 1
ATOM 696 O O . GLU A 1 90 ? -22.041 -1.785 31.835 1.00 91.12 90 GLU A O 1
ATOM 701 N N . SER A 1 91 ? -22.013 -1.186 29.666 1.00 87.88 91 SER A N 1
ATOM 702 C CA . SER A 1 91 ? -22.771 -2.352 29.189 1.00 87.88 91 SER A CA 1
ATOM 703 C C . SER A 1 91 ? -21.993 -3.669 29.257 1.00 87.88 91 SER A C 1
ATOM 705 O O . SER A 1 91 ? -22.600 -4.713 29.486 1.00 87.88 91 SER A O 1
ATOM 707 N N . GLN A 1 92 ? -20.671 -3.644 29.059 1.00 84.81 92 GLN A N 1
ATOM 708 C CA . GLN A 1 92 ? -19.842 -4.856 29.006 1.00 84.81 92 GLN A CA 1
ATOM 709 C C . GLN A 1 92 ? -19.178 -5.197 30.341 1.00 84.81 92 GLN A C 1
ATOM 711 O O . GLN A 1 92 ? -18.982 -6.374 30.638 1.00 84.81 92 GLN A O 1
ATOM 716 N N . LEU A 1 93 ? -18.799 -4.193 31.136 1.00 83.88 93 LEU A N 1
ATOM 717 C CA . LEU A 1 93 ? -18.047 -4.405 32.375 1.00 83.88 93 LEU A CA 1
ATOM 718 C C . LEU A 1 93 ? -18.888 -4.239 33.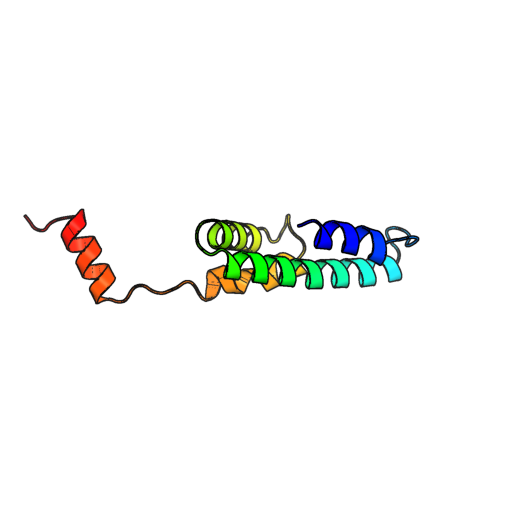636 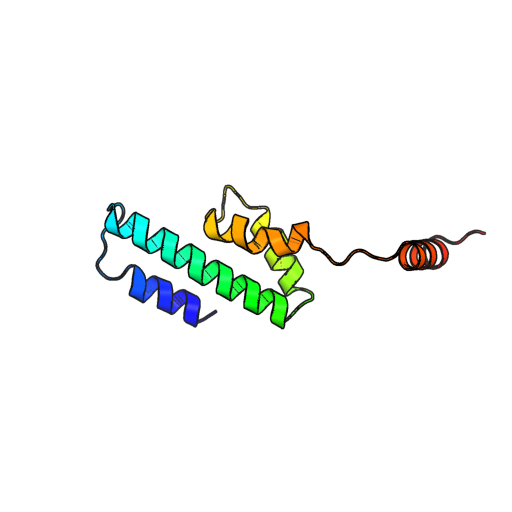1.00 83.88 93 LEU A C 1
ATOM 720 O O . LEU A 1 93 ? -18.457 -4.736 34.669 1.00 83.88 93 LEU A O 1
ATOM 724 N N . GLY A 1 94 ? -20.065 -3.607 33.547 1.00 68.25 94 GLY A N 1
ATOM 725 C CA . GLY A 1 94 ? -21.060 -3.511 34.614 1.00 68.25 94 GLY A CA 1
ATOM 726 C C . GLY A 1 94 ? -20.543 -2.924 35.934 1.00 68.25 94 GLY A C 1
ATOM 727 O O . GLY A 1 94 ? -19.795 -3.555 36.680 1.00 68.25 94 GLY A O 1
ATOM 728 N N . LYS A 1 95 ? -21.057 -1.756 36.333 1.00 60.19 95 LYS A N 1
ATOM 729 C CA . LYS A 1 95 ? -21.148 -1.477 37.774 1.00 60.19 95 LYS A CA 1
ATOM 730 C C . LYS A 1 95 ? -22.104 -2.515 38.367 1.00 60.19 95 LYS A C 1
ATOM 732 O O . LYS A 1 95 ? -23.247 -2.605 37.923 1.00 60.19 95 LYS A O 1
ATOM 737 N N . LYS A 1 96 ? -21.622 -3.316 39.320 1.00 48.06 96 LYS A N 1
ATOM 738 C CA . LYS A 1 96 ? -22.522 -3.960 40.283 1.00 48.06 96 LYS A CA 1
ATOM 739 C C . LYS A 1 96 ? -23.317 -2.897 41.030 1.00 48.06 96 LYS A C 1
ATOM 741 O O . LYS A 1 96 ? -22.715 -1.840 41.329 1.00 48.06 96 LYS A O 1
#

Radius of gyration: 19.05 Å; chains: 1; bounding box: 41×17×62 Å

Organism: Teladorsagia circumcincta (NCBI:txid45464)

InterPro domains:
  IPR051130 Mitochondrial structure and function regulator [PTHR43173] (4-95)